Protein AF-A0A4Q9KTH9-F1 (afdb_monomer)

InterPro domains:
  IPR018965 Ubiquitin-activating enzyme E1, C-terminal [PF09358] (4-64)
  IPR038252 Ubiquitin-activating enzyme E1, C-terminal domain superfamily [G3DSA:3.10.290.60] (6-92)

Nearest PDB structures (foldseek):
  9b5c-assembly1_A  TM=8.255E-01  e=1.004E-04  Schizosaccharomyces pombe 972h-
  4ii3-assembly2_C  TM=8.147E-01  e=1.132E-04  Schizosaccharomyces pombe 972h-
  6zhu-assembly4_G  TM=8.070E-01  e=1.624E-04  Saccharomyces cerevisiae
  5tr4-assembly2_C  TM=8.031E-01  e=3.149E-04  Saccharomyces cerevisiae S288C
  5tr4-assembly1_A  TM=8.160E-01  e=3.772E-04  Saccharomyces cerevisiae S288C

Secondary structure (DSSP, 8-state):
--TT-EEEE-S-BHHHHHHHIIIII---EEEEEETTEEEEESSS--HHHHHHHTSBHHHH-SS--TTSEEEEEEEE---SS-PPPP--EEEEE--SS---EE-

Foldseek 3Di:
DDLPKAKEWAFDAQLVVQVCCCVVVVFGWAWKDFVVDTLDGDPDDDVSNVVRRGDTPVVVPPDQDDQQWTWMWIHTDDPDDPDGPHGHTYIHHNDPDTDIDID

Radius of gyration: 13.34 Å; Cα contacts (8 Å, |Δi|>4): 175; chains: 1; bounding box: 35×31×32 Å

pLDDT: mean 73.41, std 16.76, range [38.28, 93.62]

Structure (mmCIF, N/CA/C/O backbone):
data_AF-A0A4Q9KTH9-F1
#
_entry.id   AF-A0A4Q9KTH9-F1
#
loop_
_atom_site.group_PDB
_atom_site.id
_atom_site.type_symbol
_atom_site.label_atom_id
_atom_site.label_alt_id
_atom_site.label_comp_id
_atom_site.label_asym_id
_atom_site.label_entity_id
_atom_site.label_seq_id
_atom_site.pdbx_PDB_ins_code
_atom_site.Cartn_x
_atom_site.Cartn_y
_atom_site.Cartn_z
_atom_site.occupancy
_atom_site.B_iso_or_equiv
_atom_site.auth_seq_id
_atom_site.auth_comp_id
_atom_site.auth_asym_id
_atom_site.auth_atom_id
_atom_site.pdbx_PDB_model_num
ATOM 1 N N . PHE A 1 1 ? 1.460 -5.156 -19.069 1.00 59.47 1 PHE A N 1
ATOM 2 C CA . PHE A 1 1 ? 0.475 -4.682 -18.080 1.00 59.47 1 PHE A CA 1
ATOM 3 C C . PHE A 1 1 ? -0.514 -3.787 -18.818 1.00 59.47 1 PHE A C 1
ATOM 5 O O . PHE A 1 1 ? -0.068 -2.946 -19.586 1.00 59.47 1 PHE A O 1
ATOM 12 N N . THR A 1 2 ? -1.819 -4.024 -18.697 1.00 57.12 2 THR A N 1
ATOM 13 C CA . THR A 1 2 ? -2.876 -3.210 -19.331 1.00 57.12 2 THR A CA 1
ATOM 14 C C . THR A 1 2 ? -3.679 -2.478 -18.255 1.00 57.12 2 THR A C 1
ATOM 16 O O . THR A 1 2 ? -3.585 -2.842 -17.086 1.00 57.12 2 THR A O 1
ATOM 19 N N . LEU A 1 3 ? -4.502 -1.494 -18.639 1.00 60.44 3 LEU A N 1
ATOM 20 C CA . LEU A 1 3 ? -5.423 -0.789 -17.726 1.00 60.44 3 LEU A CA 1
ATOM 21 C C . LEU A 1 3 ? -6.369 -1.744 -16.965 1.00 60.44 3 LEU A C 1
ATOM 23 O O . LEU A 1 3 ? -6.893 -1.407 -15.911 1.00 60.44 3 LEU A O 1
ATOM 27 N N . TRP A 1 4 ? -6.591 -2.944 -17.501 1.00 64.69 4 TRP A N 1
ATOM 28 C CA . TRP A 1 4 ? -7.497 -3.940 -16.932 1.00 64.69 4 TRP A CA 1
ATOM 29 C C . TRP A 1 4 ? -6.836 -4.844 -15.893 1.00 64.69 4 TRP A C 1
ATOM 31 O O . TRP A 1 4 ? -7.538 -5.588 -15.207 1.00 64.69 4 TRP A O 1
ATOM 41 N N . ASN A 1 5 ? -5.506 -4.794 -15.770 1.00 71.06 5 ASN A N 1
ATOM 42 C CA . ASN A 1 5 ? -4.797 -5.612 -14.803 1.00 71.06 5 ASN A CA 1
ATOM 43 C C . ASN A 1 5 ? -4.859 -4.984 -13.415 1.00 71.06 5 ASN A C 1
ATOM 45 O O . ASN A 1 5 ? -4.626 -3.791 -13.240 1.00 71.06 5 ASN A O 1
ATOM 49 N N . SER A 1 6 ? -5.135 -5.813 -12.414 1.00 71.88 6 SER A N 1
ATOM 50 C CA . SER A 1 6 ? -5.178 -5.375 -11.018 1.00 71.88 6 SER A CA 1
ATOM 51 C C . SER A 1 6 ? -4.427 -6.349 -10.128 1.00 71.88 6 SER A C 1
ATOM 53 O O . SER A 1 6 ? -4.428 -7.560 -10.363 1.00 71.88 6 SER A O 1
ATOM 55 N N . PHE A 1 7 ? -3.792 -5.814 -9.088 1.00 77.56 7 PHE A N 1
ATOM 56 C CA . PHE A 1 7 ? -3.208 -6.641 -8.044 1.00 77.56 7 PHE A CA 1
ATOM 57 C C . PHE A 1 7 ? -4.212 -6.768 -6.910 1.00 77.56 7 PHE A C 1
ATOM 59 O O . PHE A 1 7 ? -4.752 -5.779 -6.416 1.00 77.56 7 PHE A O 1
ATOM 66 N N . VAL A 1 8 ? -4.459 -7.995 -6.479 1.00 78.12 8 VAL A N 1
ATOM 67 C CA . VAL A 1 8 ? -5.329 -8.270 -5.341 1.00 78.12 8 VAL A CA 1
ATOM 68 C C . VAL A 1 8 ? -4.465 -8.685 -4.168 1.00 78.12 8 VAL A C 1
ATOM 70 O O . VAL A 1 8 ? -3.686 -9.629 -4.287 1.00 78.12 8 VAL A O 1
ATOM 73 N N . PHE A 1 9 ? -4.631 -8.011 -3.035 1.00 78.75 9 PHE A N 1
ATOM 74 C CA . PHE A 1 9 ? -3.986 -8.371 -1.776 1.00 78.75 9 PHE A CA 1
ATOM 75 C C . PHE A 1 9 ? -5.056 -8.617 -0.709 1.00 78.75 9 PHE A C 1
ATOM 77 O O . PHE A 1 9 ? -6.145 -8.039 -0.737 1.00 78.75 9 PHE A O 1
ATOM 84 N N . GLY A 1 10 ? -4.740 -9.480 0.255 1.00 80.75 10 GLY A N 1
ATOM 85 C CA . GLY A 1 10 ? -5.442 -9.459 1.537 1.00 80.75 10 GLY A CA 1
ATOM 86 C C . GLY A 1 10 ? -5.064 -8.203 2.322 1.00 80.75 10 GLY A C 1
ATOM 87 O O . GLY A 1 10 ? -4.074 -7.548 2.000 1.00 80.75 10 GLY A O 1
ATOM 88 N N . ASP A 1 11 ? -5.835 -7.879 3.357 1.00 85.19 11 ASP A N 1
ATOM 89 C CA . ASP A 1 11 ? -5.480 -6.783 4.261 1.00 85.19 11 ASP A CA 1
ATOM 90 C C . ASP A 1 11 ? -4.078 -7.017 4.845 1.00 85.19 11 ASP A C 1
ATOM 92 O O . ASP A 1 11 ? -3.804 -8.053 5.458 1.00 85.19 11 ASP A O 1
ATOM 96 N N . CYS A 1 12 ? -3.169 -6.081 4.591 1.00 87.81 12 CYS A N 1
ATOM 97 C CA . CYS A 1 12 ? -1.765 -6.172 4.965 1.00 87.81 12 CYS A CA 1
ATOM 98 C C . CYS A 1 12 ? -1.232 -4.793 5.350 1.00 87.81 12 CYS A C 1
ATOM 100 O O . CYS A 1 12 ? -1.905 -3.778 5.162 1.00 87.81 12 CYS A O 1
ATOM 102 N N . LYS A 1 13 ? -0.020 -4.759 5.909 1.00 92.81 13 LYS A N 1
ATOM 103 C CA . LYS A 1 13 ? 0.658 -3.499 6.207 1.00 92.81 13 LYS A CA 1
ATOM 104 C C . LYS A 1 13 ? 1.057 -2.786 4.923 1.00 92.81 13 LYS A C 1
ATOM 106 O O . LYS A 1 13 ? 1.488 -3.430 3.966 1.00 92.81 13 LYS A O 1
ATOM 111 N N . LEU A 1 14 ? 1.008 -1.458 4.939 1.00 92.44 14 LEU A N 1
ATOM 112 C CA . LEU A 1 14 ? 1.469 -0.640 3.818 1.00 92.44 14 LEU A CA 1
ATOM 113 C C . LEU A 1 14 ? 2.918 -0.974 3.420 1.00 92.44 14 LEU A C 1
ATOM 115 O O . LEU A 1 14 ? 3.215 -1.100 2.233 1.00 92.44 14 LEU A O 1
ATOM 119 N N . SER A 1 15 ? 3.802 -1.217 4.393 1.00 93.62 15 SER A N 1
ATOM 120 C CA . SER A 1 15 ? 5.193 -1.607 4.136 1.00 93.62 15 SER A CA 1
ATOM 121 C C . SER A 1 15 ? 5.337 -2.929 3.371 1.00 93.62 15 SER A C 1
ATOM 123 O O . SER A 1 15 ? 6.274 -3.076 2.586 1.00 93.62 15 SER A O 1
ATOM 125 N N . GLU A 1 16 ? 4.408 -3.875 3.528 1.00 92.31 16 GLU A N 1
ATOM 126 C CA . GLU A 1 16 ? 4.442 -5.154 2.807 1.00 92.31 16 GLU A CA 1
ATOM 127 C C . GLU A 1 16 ? 4.128 -4.982 1.317 1.00 92.31 16 GLU A C 1
ATOM 129 O O . GLU A 1 16 ? 4.705 -5.684 0.487 1.00 92.31 16 GLU A O 1
ATOM 134 N N . ILE A 1 17 ? 3.286 -4.008 0.955 1.00 89.19 17 ILE A N 1
ATOM 135 C CA . ILE A 1 17 ? 3.020 -3.661 -0.449 1.00 89.19 17 ILE A CA 1
ATOM 136 C C . ILE A 1 17 ? 4.288 -3.100 -1.093 1.00 89.19 17 ILE A C 1
ATOM 138 O O . ILE A 1 17 ? 4.699 -3.570 -2.154 1.00 89.19 17 ILE A O 1
ATOM 142 N N . LEU A 1 18 ? 4.945 -2.142 -0.429 1.00 90.75 18 LEU A N 1
ATOM 143 C CA . LEU A 1 18 ? 6.182 -1.531 -0.932 1.00 90.75 18 LEU A CA 1
ATOM 144 C C . LEU A 1 18 ? 7.276 -2.594 -1.124 1.00 90.75 18 LEU A C 1
ATOM 146 O O . LEU A 1 18 ? 7.892 -2.678 -2.187 1.00 90.75 18 LEU A O 1
ATOM 150 N N . LYS A 1 19 ? 7.462 -3.472 -0.128 1.00 92.56 19 LYS A N 1
ATOM 151 C CA . LYS A 1 19 ? 8.405 -4.599 -0.210 1.00 92.56 19 LYS A CA 1
ATOM 152 C C . LYS A 1 19 ? 8.050 -5.573 -1.330 1.00 92.56 19 LYS A C 1
ATOM 154 O O . LYS A 1 19 ? 8.958 -6.088 -1.977 1.00 92.56 19 LYS A O 1
ATOM 159 N N . TYR A 1 20 ? 6.765 -5.853 -1.561 1.00 89.44 20 TYR A N 1
ATOM 160 C CA . TYR A 1 20 ? 6.334 -6.738 -2.643 1.00 89.44 20 TYR A CA 1
ATOM 161 C C . TYR A 1 20 ? 6.742 -6.184 -4.011 1.00 89.44 20 TYR A C 1
ATOM 163 O O . TYR A 1 20 ? 7.378 -6.908 -4.778 1.00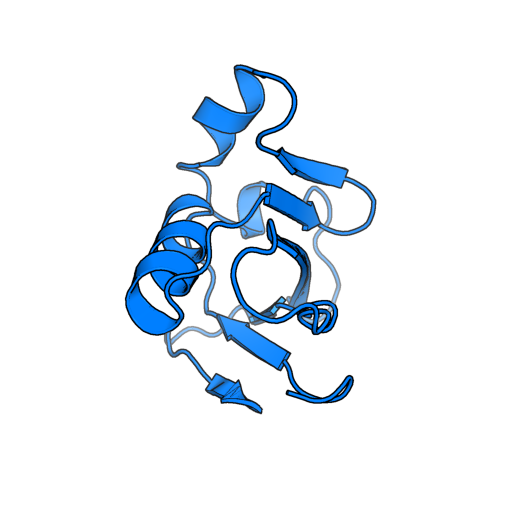 89.44 20 TYR A O 1
ATOM 171 N N . PHE A 1 21 ? 6.435 -4.916 -4.301 1.00 85.88 21 PHE A N 1
ATOM 172 C CA . PHE A 1 21 ? 6.798 -4.300 -5.582 1.00 85.88 21 PHE A CA 1
ATOM 173 C C . PHE A 1 21 ? 8.312 -4.232 -5.770 1.00 85.88 21 PHE A C 1
ATOM 175 O O . PHE A 1 21 ? 8.813 -4.618 -6.828 1.00 85.88 21 PHE A O 1
ATOM 182 N N . LYS A 1 22 ? 9.060 -3.896 -4.716 1.00 87.94 22 LYS A N 1
ATOM 183 C CA . LYS A 1 22 ? 10.521 -3.917 -4.787 1.00 87.94 22 LYS A CA 1
ATOM 184 C C . LYS A 1 22 ? 11.076 -5.322 -5.020 1.00 87.94 22 LYS A C 1
ATOM 186 O O . LYS A 1 22 ? 11.950 -5.507 -5.854 1.00 87.94 22 LYS A O 1
ATOM 191 N N . ARG A 1 23 ? 10.573 -6.337 -4.315 1.00 88.88 23 ARG A N 1
ATOM 192 C CA . ARG A 1 23 ? 11.110 -7.706 -4.395 1.00 88.88 23 A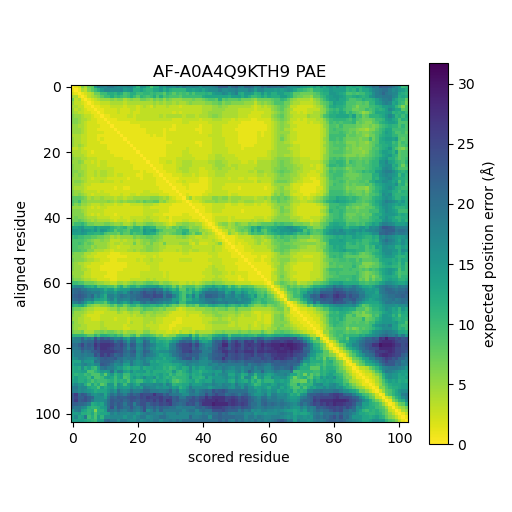RG A CA 1
ATOM 193 C C . ARG A 1 23 ? 10.730 -8.429 -5.684 1.00 88.88 23 ARG A C 1
ATOM 195 O O . ARG A 1 23 ? 11.550 -9.152 -6.232 1.00 88.88 23 ARG A O 1
ATOM 202 N N . VAL A 1 24 ? 9.473 -8.316 -6.108 1.00 85.50 24 VAL A N 1
ATOM 203 C CA . VAL A 1 24 ? 8.925 -9.108 -7.223 1.00 85.50 24 VAL A CA 1
ATOM 204 C C . VAL A 1 24 ? 9.107 -8.392 -8.555 1.00 85.50 24 VAL A C 1
ATOM 206 O O . VAL A 1 24 ? 9.338 -9.048 -9.564 1.00 85.50 24 VAL A O 1
ATOM 209 N N . TRP A 1 25 ? 9.031 -7.062 -8.549 1.00 81.25 25 TRP A N 1
ATOM 210 C CA . TRP A 1 25 ? 9.043 -6.251 -9.765 1.00 81.25 25 TRP A CA 1
ATOM 211 C C . TRP A 1 25 ?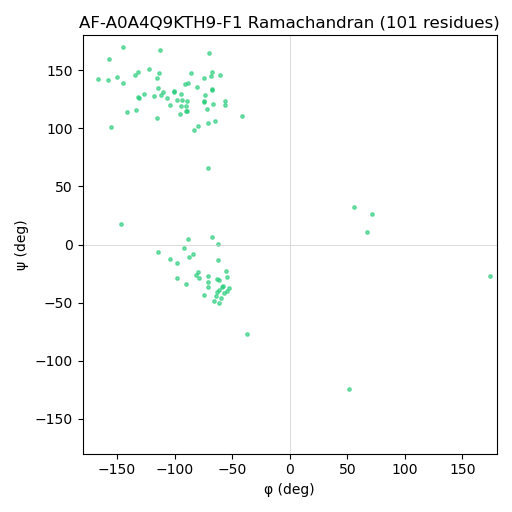 10.283 -5.361 -9.883 1.00 81.25 25 TRP A C 1
ATOM 213 O O . TRP A 1 25 ? 10.476 -4.749 -10.925 1.00 81.25 25 TRP A O 1
ATOM 223 N N . ASN A 1 26 ? 11.135 -5.302 -8.851 1.00 83.06 26 ASN A N 1
ATOM 224 C CA . ASN A 1 26 ? 12.274 -4.383 -8.770 1.00 83.06 26 ASN A CA 1
ATOM 225 C C . ASN A 1 26 ? 11.879 -2.905 -8.941 1.00 83.06 26 ASN A C 1
ATOM 227 O O . ASN A 1 26 ? 12.651 -2.104 -9.457 1.00 83.06 26 ASN A O 1
ATOM 231 N N . VAL A 1 27 ? 10.675 -2.545 -8.485 1.00 81.31 27 VAL A N 1
ATOM 232 C CA . VAL A 1 27 ? 10.131 -1.187 -8.595 1.00 81.31 27 VAL A CA 1
ATOM 233 C C . VAL A 1 27 ? 10.069 -0.528 -7.222 1.00 81.31 27 VAL A C 1
ATOM 235 O O . VAL A 1 27 ? 9.539 -1.111 -6.273 1.00 81.31 27 VAL A O 1
ATOM 238 N N . ASP A 1 28 ? 10.568 0.704 -7.134 1.00 84.19 28 ASP A N 1
ATOM 239 C CA . ASP A 1 28 ? 10.375 1.571 -5.974 1.00 84.19 28 ASP A CA 1
ATOM 240 C C . ASP A 1 28 ? 9.103 2.410 -6.147 1.00 84.19 28 ASP A C 1
ATOM 242 O O . ASP A 1 28 ? 8.951 3.194 -7.087 1.00 84.19 28 ASP A O 1
ATOM 246 N N . ILE A 1 29 ? 8.163 2.223 -5.223 1.00 86.50 29 ILE A N 1
ATOM 247 C CA . ILE A 1 29 ? 6.921 2.992 -5.172 1.00 86.50 29 ILE A CA 1
ATOM 248 C C . ILE A 1 29 ? 7.226 4.404 -4.663 1.00 86.50 29 ILE A C 1
ATOM 250 O O . ILE A 1 29 ? 7.849 4.569 -3.616 1.00 86.50 29 ILE A O 1
ATOM 254 N N . SER A 1 30 ? 6.762 5.418 -5.389 1.00 87.25 30 SER A N 1
ATOM 255 C CA . SER A 1 30 ? 6.951 6.835 -5.079 1.00 87.25 30 SER A CA 1
ATOM 256 C C . SER A 1 30 ? 5.748 7.444 -4.364 1.00 87.25 30 SER A C 1
ATOM 258 O O . SER A 1 30 ? 5.935 8.371 -3.576 1.00 87.25 30 SER A O 1
ATOM 260 N N . MET A 1 31 ? 4.534 6.928 -4.593 1.00 89.38 31 MET A N 1
ATOM 261 C CA . MET A 1 31 ? 3.314 7.379 -3.922 1.00 89.38 31 MET A CA 1
ATOM 262 C C . MET A 1 31 ? 2.287 6.252 -3.791 1.00 89.38 31 MET A C 1
ATOM 264 O O . MET A 1 31 ? 2.132 5.426 -4.686 1.00 89.38 31 MET A O 1
ATOM 268 N N . VAL A 1 32 ? 1.556 6.242 -2.676 1.00 89.56 32 VAL A N 1
ATOM 269 C CA . VAL A 1 32 ? 0.352 5.424 -2.500 1.00 89.56 32 VAL A CA 1
ATOM 270 C C . VAL A 1 32 ? -0.793 6.321 -2.062 1.00 89.56 32 VAL A C 1
ATOM 272 O O . VAL A 1 32 ? -0.675 7.074 -1.088 1.00 89.56 32 VAL A O 1
ATOM 275 N N . THR A 1 33 ? -1.916 6.201 -2.755 1.00 89.19 33 THR A N 1
ATOM 276 C CA . THR A 1 33 ? -3.170 6.868 -2.423 1.00 89.19 33 THR A CA 1
ATOM 277 C C . THR A 1 33 ? -4.234 5.841 -2.067 1.00 89.19 33 THR A C 1
ATOM 279 O O . THR A 1 33 ? -4.308 4.760 -2.645 1.00 89.19 33 THR A O 1
ATOM 282 N N . ILE A 1 34 ? -5.073 6.177 -1.094 1.00 87.31 34 ILE A N 1
ATOM 283 C CA . ILE A 1 34 ? -6.332 5.484 -0.831 1.00 87.31 34 ILE A CA 1
ATOM 284 C C . ILE A 1 34 ? -7.425 6.505 -1.110 1.00 87.31 34 ILE A C 1
ATOM 286 O O . ILE A 1 34 ? -7.575 7.473 -0.357 1.00 87.31 34 ILE A O 1
ATOM 290 N N . ARG A 1 35 ? -8.165 6.308 -2.207 1.00 81.56 35 ARG A N 1
ATOM 291 C CA . ARG A 1 35 ? -9.025 7.350 -2.795 1.00 81.56 35 ARG A CA 1
ATOM 292 C C . ARG A 1 35 ? -8.226 8.648 -3.005 1.00 81.56 35 ARG A C 1
ATOM 294 O O . ARG A 1 35 ? -7.151 8.620 -3.587 1.00 81.56 35 ARG A O 1
ATOM 301 N N . ASP A 1 36 ? -8.709 9.752 -2.442 1.00 82.88 36 ASP A N 1
ATOM 302 C CA . ASP A 1 36 ? -8.122 11.087 -2.535 1.00 82.88 36 ASP A CA 1
ATOM 303 C C . ASP A 1 36 ? -7.080 11.366 -1.431 1.00 82.88 36 ASP A C 1
ATOM 305 O O . ASP A 1 36 ? -6.597 12.488 -1.292 1.00 82.88 36 ASP A O 1
ATOM 309 N N . THR A 1 37 ? -6.750 10.374 -0.589 1.00 87.25 37 THR A N 1
ATOM 310 C CA . THR A 1 37 ? -5.794 10.540 0.519 1.00 87.25 37 THR A CA 1
ATOM 311 C C . THR A 1 37 ? -4.450 9.910 0.187 1.00 87.25 37 THR A C 1
ATOM 313 O O . THR A 1 37 ? -4.350 8.697 0.021 1.00 87.25 37 THR A O 1
ATOM 316 N N . VAL A 1 38 ? -3.389 10.718 0.178 1.00 89.00 38 VAL A N 1
ATOM 317 C CA . VAL A 1 38 ? -2.004 10.229 0.108 1.00 89.00 38 VAL A CA 1
ATOM 318 C C . VAL A 1 38 ? -1.628 9.592 1.445 1.00 89.00 38 VAL A C 1
ATOM 320 O O . VAL A 1 38 ? -1.587 10.273 2.472 1.00 89.00 38 VAL A O 1
ATOM 323 N N . VAL A 1 39 ? -1.341 8.290 1.433 1.00 91.06 39 VAL A N 1
ATOM 324 C CA . VAL A 1 39 ? -0.930 7.516 2.620 1.00 91.06 39 VAL A CA 1
ATOM 325 C C . VAL A 1 39 ? 0.567 7.218 2.645 1.00 91.06 39 VAL A C 1
ATOM 327 O O . VAL A 1 39 ? 1.097 6.817 3.677 1.00 91.06 39 VAL A O 1
ATOM 330 N N . PHE A 1 40 ? 1.261 7.447 1.533 1.00 91.94 40 PHE A N 1
ATOM 331 C CA . PHE A 1 40 ? 2.713 7.376 1.439 1.00 91.94 40 PHE A CA 1
ATOM 332 C C . PHE A 1 40 ? 3.195 8.196 0.249 1.00 91.94 40 PHE A C 1
ATOM 334 O O . PHE A 1 40 ? 2.561 8.153 -0.803 1.00 91.94 40 PHE A O 1
ATOM 341 N N . CYS A 1 41 ? 4.324 8.888 0.392 1.00 89.75 41 CYS A N 1
ATOM 342 C C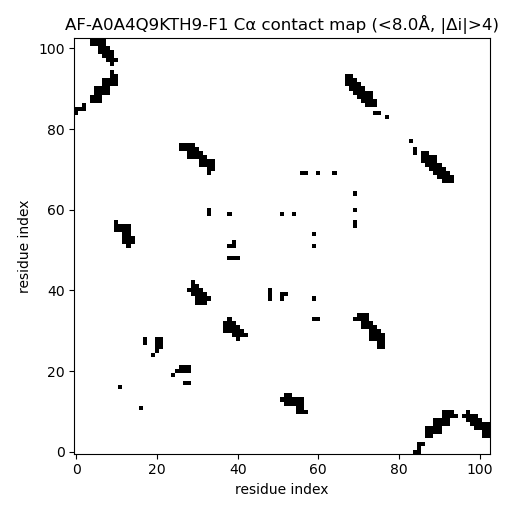A . CYS A 1 41 ? 5.095 9.377 -0.744 1.00 89.75 41 CYS A CA 1
ATOM 343 C C . CYS A 1 41 ? 6.565 9.625 -0.384 1.00 89.75 41 CYS A C 1
ATOM 345 O O . CYS A 1 41 ? 6.887 9.821 0.788 1.00 89.75 41 CYS A O 1
ATOM 347 N N . THR A 1 42 ? 7.442 9.657 -1.389 1.00 85.19 42 THR A N 1
ATOM 348 C CA . THR A 1 42 ? 8.899 9.815 -1.211 1.00 85.19 42 THR A CA 1
ATOM 349 C C . THR A 1 42 ? 9.416 11.243 -1.409 1.00 85.19 42 THR A C 1
ATOM 351 O O . THR A 1 42 ? 10.528 11.546 -0.989 1.00 85.19 42 THR A O 1
ATOM 354 N N . PHE A 1 43 ? 8.633 12.136 -2.021 1.00 80.69 43 PHE A N 1
ATOM 355 C CA . PHE A 1 43 ? 9.080 13.484 -2.406 1.00 80.69 43 PHE A CA 1
ATOM 356 C C . PHE A 1 43 ? 9.000 14.541 -1.286 1.00 80.69 43 PHE A C 1
ATOM 358 O O . PHE A 1 43 ? 9.525 15.639 -1.450 1.00 80.69 43 PHE A O 1
ATOM 365 N N . TYR A 1 44 ? 8.398 14.227 -0.135 1.00 77.38 44 TYR A N 1
ATOM 366 C CA . TYR A 1 44 ? 8.551 15.012 1.096 1.00 77.38 44 TYR A CA 1
ATOM 367 C C . TYR A 1 44 ? 8.543 14.091 2.321 1.00 77.38 44 TYR A C 1
ATOM 369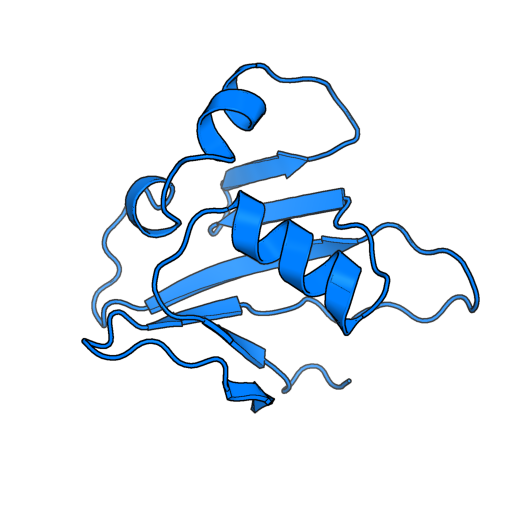 O O . TYR A 1 44 ? 7.744 13.155 2.390 1.00 77.38 44 TYR A O 1
ATOM 377 N N . ASP A 1 45 ? 9.419 14.354 3.299 1.00 71.38 45 ASP A N 1
ATOM 378 C CA . ASP A 1 45 ? 9.431 13.587 4.549 1.00 71.38 45 ASP A CA 1
ATOM 379 C C . ASP A 1 45 ? 8.236 14.015 5.409 1.00 71.38 45 ASP A C 1
ATOM 381 O O . ASP A 1 45 ? 8.048 15.193 5.719 1.00 71.38 45 ASP A O 1
ATOM 385 N N . ASN A 1 46 ? 7.391 13.055 5.769 1.00 79.44 46 ASN A N 1
ATOM 386 C CA . ASN A 1 46 ? 6.265 13.279 6.658 1.00 79.44 46 ASN A CA 1
ATOM 387 C C . ASN A 1 46 ? 6.254 12.174 7.704 1.00 79.44 46 ASN A C 1
ATOM 389 O O . ASN A 1 46 ? 6.035 11.004 7.382 1.00 79.44 46 ASN A O 1
ATOM 393 N N . GLU A 1 47 ? 6.447 12.543 8.970 1.00 85.12 47 GLU A N 1
ATOM 394 C CA . GLU A 1 47 ? 6.459 11.591 10.085 1.00 85.12 47 GLU A CA 1
ATOM 395 C C . GLU A 1 47 ? 5.189 10.731 10.138 1.00 85.12 47 GLU A C 1
ATOM 397 O O . GLU A 1 47 ? 5.242 9.566 10.538 1.00 85.12 47 GLU A O 1
ATOM 402 N N . ARG A 1 48 ? 4.053 11.248 9.644 1.00 82.31 48 ARG A N 1
ATOM 403 C CA . ARG A 1 48 ? 2.811 10.470 9.549 1.00 82.31 48 ARG A CA 1
ATOM 404 C C . ARG A 1 48 ? 2.979 9.219 8.686 1.00 82.31 48 ARG A C 1
ATOM 406 O O . ARG A 1 48 ? 2.416 8.186 9.024 1.00 82.31 48 ARG A O 1
ATOM 413 N N . PHE A 1 49 ? 3.766 9.287 7.610 1.00 86.25 49 PHE A N 1
ATOM 414 C CA . PHE A 1 49 ? 3.972 8.156 6.707 1.00 86.25 49 PHE A CA 1
ATOM 415 C C . PHE A 1 49 ? 4.812 7.072 7.360 1.00 86.25 49 PHE A C 1
ATOM 417 O O . PHE A 1 49 ? 4.482 5.901 7.214 1.00 86.25 49 PHE A O 1
ATOM 424 N N . LYS A 1 50 ? 5.812 7.445 8.170 1.00 84.50 50 LYS A N 1
ATOM 425 C CA . LYS A 1 50 ? 6.581 6.484 8.978 1.00 84.50 50 LYS A CA 1
ATOM 426 C C . LYS A 1 50 ? 5.649 5.680 9.891 1.00 84.50 50 LYS A C 1
ATOM 428 O O . LYS A 1 50 ? 5.751 4.459 9.948 1.00 84.50 50 LYS A O 1
ATOM 433 N N . ASN A 1 51 ? 4.665 6.345 10.499 1.00 87.62 51 ASN A N 1
ATOM 434 C CA . ASN A 1 51 ? 3.635 5.682 11.302 1.00 87.62 51 ASN A CA 1
ATOM 435 C C . ASN A 1 51 ? 2.636 4.862 10.469 1.00 87.62 51 ASN A C 1
ATOM 437 O O . ASN A 1 51 ? 2.042 3.924 10.991 1.00 87.62 51 ASN A O 1
ATOM 441 N N . TYR A 1 52 ? 2.407 5.207 9.201 1.00 92.12 52 TYR A N 1
ATOM 442 C CA . TYR A 1 52 ? 1.469 4.495 8.324 1.00 92.12 52 TYR 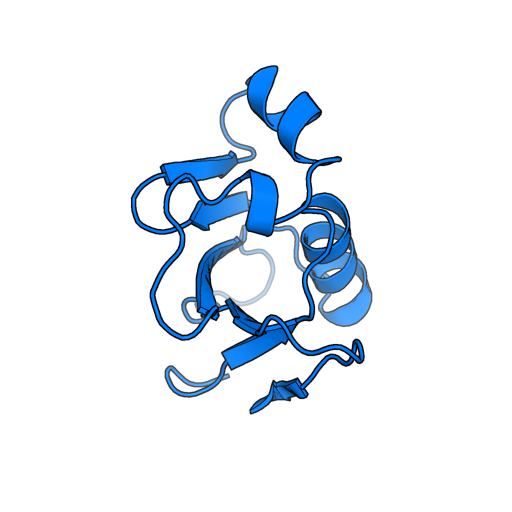A CA 1
ATOM 443 C C . TYR A 1 52 ? 2.061 3.233 7.706 1.00 92.12 52 TYR A C 1
ATOM 445 O O . TYR A 1 52 ? 1.309 2.302 7.433 1.00 92.12 52 TYR A O 1
ATOM 453 N N . LEU A 1 53 ? 3.384 3.160 7.541 1.00 92.12 53 LEU A N 1
ATOM 454 C CA . LEU A 1 53 ? 4.069 1.970 7.025 1.00 92.12 53 LEU A CA 1
ATOM 455 C C . LEU A 1 53 ? 3.704 0.699 7.802 1.00 92.12 53 LEU A C 1
ATOM 457 O O . LEU A 1 53 ? 3.539 -0.361 7.202 1.00 92.12 53 LEU A O 1
ATOM 461 N N . GLU A 1 54 ? 3.531 0.820 9.118 1.00 93.50 54 GLU A N 1
ATOM 462 C CA . GLU A 1 54 ? 3.211 -0.304 10.000 1.00 93.50 54 GLU A CA 1
ATOM 463 C C . GLU A 1 54 ? 1.710 -0.533 10.218 1.00 93.50 54 GLU A C 1
ATOM 465 O O . GLU A 1 54 ? 1.339 -1.513 10.867 1.00 93.50 54 GLU A O 1
ATOM 470 N N . LYS A 1 55 ? 0.851 0.323 9.655 1.00 92.94 55 LYS A N 1
ATOM 471 C CA . LYS A 1 55 ? -0.605 0.167 9.708 1.00 92.94 55 LYS A CA 1
ATOM 472 C C . LYS A 1 55 ? -1.109 -0.725 8.587 1.00 92.94 55 LYS A C 1
ATOM 474 O O . LYS A 1 55 ? -0.578 -0.714 7.474 1.00 92.94 55 LYS A O 1
ATOM 479 N N . PHE A 1 56 ? -2.174 -1.460 8.879 1.00 90.50 56 PHE A N 1
ATOM 480 C CA . PHE A 1 56 ? -2.940 -2.181 7.875 1.00 90.50 56 PHE A CA 1
ATOM 481 C C . PHE A 1 56 ? -3.661 -1.207 6.940 1.00 90.50 56 PHE A C 1
ATOM 483 O O . PHE A 1 56 ? -4.091 -0.126 7.347 1.00 90.50 56 PHE A O 1
ATOM 490 N N . ILE A 1 57 ? -3.845 -1.601 5.681 1.00 87.94 57 ILE A N 1
ATOM 491 C CA . ILE A 1 57 ? -4.580 -0.792 4.699 1.00 87.94 57 ILE A CA 1
ATOM 492 C C . ILE A 1 57 ? -6.007 -0.502 5.171 1.00 87.94 57 ILE A C 1
ATOM 494 O O . ILE A 1 57 ? -6.507 0.608 4.979 1.00 87.94 57 ILE A O 1
ATOM 498 N N . SER A 1 58 ? -6.643 -1.448 5.864 1.00 85.12 58 SER A N 1
ATOM 499 C CA . SER A 1 58 ? -7.953 -1.220 6.476 1.00 85.12 58 SER A CA 1
ATOM 500 C C . SER A 1 58 ? -7.970 -0.137 7.560 1.00 85.12 58 SER A C 1
ATOM 502 O O . SER A 1 58 ? -8.990 0.532 7.713 1.00 85.12 58 SER A O 1
ATOM 504 N N . GLU A 1 59 ? -6.863 0.080 8.275 1.00 88.12 59 GLU A N 1
ATOM 505 C CA . GLU A 1 59 ? -6.728 1.148 9.276 1.00 88.12 59 GLU A CA 1
ATOM 506 C C . GLU A 1 59 ? -6.461 2.51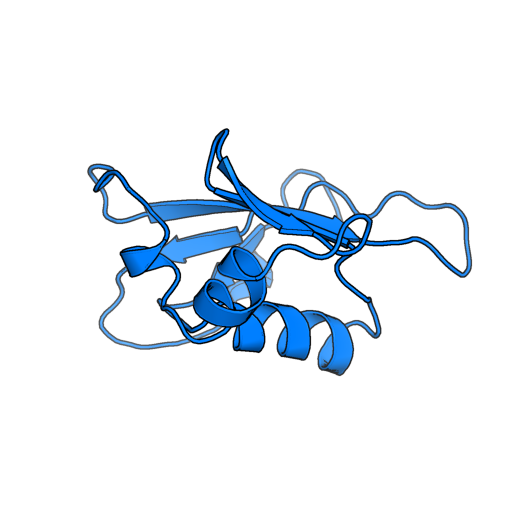2 8.633 1.00 88.12 59 GLU A C 1
ATOM 508 O O . GLU A 1 59 ? -6.811 3.548 9.198 1.00 88.12 59 GLU A O 1
ATOM 513 N N . LEU A 1 60 ? -5.826 2.515 7.460 1.00 88.12 60 LEU A N 1
ATOM 514 C CA . LEU A 1 60 ? -5.549 3.722 6.681 1.00 88.12 60 LEU A CA 1
ATOM 515 C C . LEU A 1 60 ? -6.774 4.198 5.890 1.00 88.12 60 LEU A C 1
ATOM 517 O O . LEU A 1 60 ? -6.886 5.380 5.569 1.00 88.12 60 LEU A O 1
ATOM 521 N N . SER A 1 61 ? -7.717 3.301 5.602 1.00 82.50 61 SER A N 1
ATOM 522 C CA . SER A 1 61 ? -8.978 3.648 4.954 1.00 82.50 61 SER A CA 1
ATOM 523 C C . SER A 1 61 ? -9.971 4.242 5.961 1.00 82.50 61 SER A C 1
ATOM 525 O O . SER A 1 61 ? -10.638 3.532 6.712 1.00 82.50 61 SER A O 1
ATOM 527 N N . CYS A 1 62 ? -10.124 5.569 5.949 1.00 65.38 62 CYS A N 1
ATOM 528 C CA . CYS A 1 62 ? -11.026 6.302 6.850 1.00 65.38 62 CYS A CA 1
ATOM 529 C C . CYS A 1 62 ? -12.522 5.949 6.696 1.00 65.38 62 CYS A C 1
ATOM 531 O O . CYS A 1 62 ? -13.331 6.334 7.540 1.00 65.38 62 CYS A O 1
ATOM 533 N N . LYS A 1 63 ? -12.929 5.252 5.625 1.00 63.72 63 LYS A N 1
ATOM 534 C CA . LYS A 1 63 ? -14.325 4.861 5.381 1.00 63.72 63 LYS A CA 1
ATOM 535 C C . LYS A 1 63 ? -14.407 3.381 5.030 1.00 63.72 63 LYS A C 1
ATOM 537 O O . LYS A 1 63 ? -13.804 2.938 4.057 1.00 63.72 63 LYS A O 1
ATOM 542 N N . LYS A 1 64 ? -15.240 2.639 5.766 1.00 57.56 64 LYS A N 1
ATOM 543 C CA . LYS A 1 64 ? -15.688 1.309 5.337 1.00 57.56 64 LYS A CA 1
ATOM 544 C C . LYS A 1 64 ? -16.522 1.476 4.066 1.00 57.56 64 LYS A C 1
ATOM 546 O O . LYS A 1 64 ? -17.642 1.972 4.137 1.00 57.56 64 LYS A O 1
ATOM 551 N N . GLU A 1 65 ? -15.972 1.111 2.914 1.00 56.16 65 GLU A N 1
ATOM 552 C CA . GLU A 1 65 ? -16.777 0.917 1.706 1.00 56.16 65 GLU A CA 1
ATOM 553 C C . GLU A 1 65 ? -17.562 -0.385 1.802 1.00 56.16 65 GLU A C 1
ATOM 555 O O . GLU A 1 65 ? -17.050 -1.367 2.342 1.00 56.16 65 GLU A O 1
ATOM 560 N N . GLY A 1 66 ? -18.792 -0.362 1.277 1.00 62.59 66 GLY A N 1
ATOM 561 C CA . GLY A 1 66 ? -19.798 -1.424 1.382 1.00 62.59 66 GLY A CA 1
ATOM 562 C C . GLY A 1 66 ? -19.229 -2.842 1.315 1.00 62.59 66 GLY A C 1
ATOM 563 O O . GLY A 1 66 ? -19.073 -3.479 2.354 1.00 62.59 66 GLY A O 1
ATOM 564 N N . ASP A 1 67 ? -18.874 -3.314 0.118 1.00 63.62 67 ASP A N 1
ATOM 565 C CA . ASP A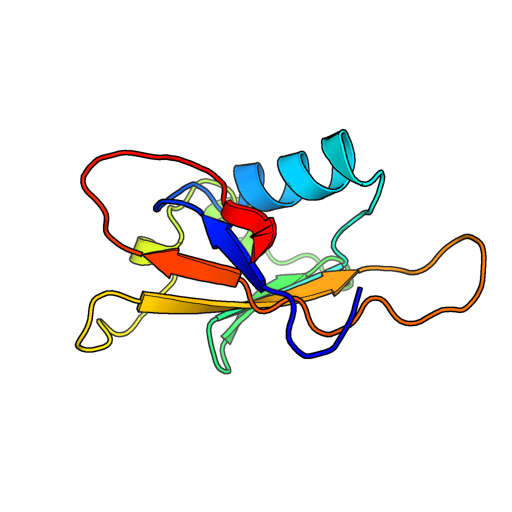 1 67 ? -18.482 -4.711 -0.154 1.00 63.62 67 ASP A CA 1
ATOM 566 C C . ASP A 1 67 ? -17.145 -5.145 0.488 1.00 63.62 67 ASP A C 1
ATOM 568 O O . ASP A 1 67 ? -16.650 -6.249 0.244 1.00 63.62 67 ASP A O 1
ATOM 572 N N . GLY A 1 68 ? -16.533 -4.289 1.316 1.00 69.19 68 GLY A N 1
ATOM 573 C CA . GLY A 1 68 ? -15.271 -4.570 1.995 1.00 69.19 68 GLY A CA 1
ATOM 574 C C . GLY A 1 68 ? -14.067 -4.566 1.057 1.00 69.19 68 GLY A C 1
ATOM 575 O O . GLY A 1 68 ? -13.086 -5.260 1.346 1.00 69.19 68 GLY A O 1
ATOM 576 N N . ILE A 1 69 ? -14.162 -3.822 -0.055 1.00 71.75 69 ILE A N 1
ATOM 577 C CA . ILE A 1 69 ? -13.066 -3.607 -1.000 1.00 71.75 69 ILE A CA 1
ATOM 578 C C . ILE A 1 69 ? -12.431 -2.238 -0.759 1.00 71.75 69 ILE A C 1
ATOM 580 O O . ILE A 1 69 ? -13.149 -1.250 -0.651 1.00 71.75 69 ILE A O 1
ATOM 584 N N . ILE A 1 70 ? -11.100 -2.178 -0.667 1.00 78.69 70 ILE A N 1
ATOM 585 C CA . ILE A 1 70 ? -10.348 -0.913 -0.627 1.00 78.69 70 ILE A CA 1
ATOM 586 C C . ILE A 1 70 ? -9.546 -0.805 -1.916 1.00 78.69 70 ILE A C 1
ATOM 588 O O . ILE A 1 70 ? -8.840 -1.745 -2.283 1.00 78.69 70 ILE A O 1
ATOM 592 N N . TYR A 1 71 ? -9.678 0.336 -2.586 1.00 81.19 71 TYR A N 1
ATOM 593 C CA . TYR A 1 71 ? -8.915 0.675 -3.777 1.00 81.19 71 TYR A CA 1
ATOM 594 C C . TYR A 1 71 ? -7.730 1.556 -3.399 1.00 81.19 71 TYR A C 1
ATOM 596 O O . TYR A 1 71 ? -7.920 2.621 -2.801 1.00 81.19 71 TYR A O 1
ATOM 604 N N . CYS A 1 72 ? -6.527 1.119 -3.768 1.00 82.75 72 CYS A N 1
ATOM 605 C CA . CYS A 1 72 ? -5.328 1.943 -3.657 1.00 82.75 72 CYS A CA 1
ATOM 606 C C . CYS A 1 72 ? -4.777 2.265 -5.044 1.00 82.75 72 CYS A C 1
ATOM 608 O O . CYS A 1 72 ? -4.665 1.363 -5.877 1.00 82.75 72 CYS A O 1
ATOM 610 N N . GLY A 1 73 ? -4.422 3.531 -5.247 1.00 84.25 73 GLY A N 1
ATOM 611 C CA . GLY A 1 73 ? -3.588 3.977 -6.353 1.00 84.25 73 GLY A CA 1
ATOM 612 C C . GLY A 1 73 ? -2.125 3.894 -5.939 1.00 84.25 73 GLY A C 1
ATOM 613 O O . GLY A 1 73 ? -1.772 4.201 -4.797 1.00 84.25 73 GLY A O 1
ATOM 614 N N . VAL A 1 74 ? -1.273 3.434 -6.846 1.00 83.12 74 VAL A N 1
ATOM 615 C CA . VAL A 1 74 ? 0.163 3.307 -6.605 1.00 83.12 74 VAL A CA 1
ATOM 616 C C . VAL A 1 74 ? 0.903 3.926 -7.779 1.00 83.12 74 VAL A C 1
ATOM 618 O O . VAL A 1 74 ? 0.668 3.555 -8.928 1.00 83.12 74 VAL A O 1
ATOM 621 N N . GLU A 1 75 ? 1.814 4.840 -7.471 1.00 83.69 75 GLU A N 1
ATOM 622 C CA . GLU A 1 75 ? 2.743 5.439 -8.422 1.00 83.69 75 GLU A CA 1
ATOM 623 C C . GLU A 1 75 ? 4.165 5.001 -8.083 1.00 83.69 75 GLU A C 1
ATOM 625 O O . GLU A 1 75 ? 4.511 4.808 -6.916 1.00 83.69 75 GLU A O 1
ATOM 630 N N . CYS A 1 76 ? 5.007 4.853 -9.097 1.00 77.88 76 CYS A N 1
ATOM 631 C CA . CYS A 1 76 ? 6.401 4.464 -8.939 1.00 77.88 76 CYS A CA 1
ATOM 632 C C . CYS A 1 76 ? 7.327 5.373 -9.739 1.00 77.88 76 CYS A C 1
ATOM 634 O O . CYS A 1 76 ? 6.960 5.866 -10.806 1.00 77.88 76 CYS A O 1
ATOM 636 N N . SER A 1 77 ? 8.543 5.577 -9.233 1.00 65.44 77 SER A N 1
ATOM 637 C CA . SER A 1 77 ? 9.585 6.303 -9.959 1.00 65.44 77 SER A CA 1
ATOM 638 C C . SER A 1 77 ? 10.141 5.426 -11.079 1.00 65.44 77 SER A C 1
ATOM 640 O O . SER A 1 77 ? 10.606 4.315 -10.828 1.00 65.44 77 SER A O 1
ATOM 642 N N . PHE A 1 78 ? 10.083 5.926 -12.311 1.00 59.91 78 PHE A N 1
ATOM 643 C CA . PHE A 1 78 ? 10.683 5.289 -13.479 1.00 59.91 78 PHE A CA 1
ATOM 644 C C . PHE A 1 78 ? 12.205 5.309 -13.394 1.00 59.91 78 PHE A C 1
ATOM 646 O O . PHE A 1 78 ? 12.782 6.373 -13.195 1.00 59.91 78 PHE A O 1
ATOM 653 N N . ASP A 1 79 ? 12.837 4.168 -13.657 1.00 51.81 79 ASP A N 1
ATOM 654 C CA . ASP A 1 79 ? 14.165 4.140 -14.264 1.00 51.81 79 ASP A CA 1
ATOM 655 C C . ASP A 1 79 ? 14.344 2.798 -14.992 1.00 51.81 79 ASP A C 1
ATOM 657 O O . ASP A 1 79 ? 14.483 1.762 -14.344 1.00 51.81 79 ASP A O 1
ATOM 661 N N . ILE A 1 80 ? 14.188 2.804 -16.327 1.00 43.25 80 ILE A N 1
ATOM 662 C CA . ILE A 1 80 ? 15.066 2.112 -17.300 1.00 43.25 80 ILE A CA 1
ATOM 663 C C . ILE A 1 80 ? 14.559 2.175 -18.757 1.00 43.25 80 ILE A C 1
ATOM 665 O O . ILE A 1 80 ? 15.409 2.211 -19.629 1.00 43.25 80 ILE A O 1
ATOM 669 N N . ASP A 1 81 ? 13.258 2.308 -19.072 1.00 51.84 81 ASP A N 1
ATOM 670 C CA . ASP A 1 81 ? 12.816 2.260 -20.496 1.00 51.84 81 ASP A CA 1
ATOM 671 C C . ASP A 1 81 ? 11.603 3.144 -20.885 1.00 51.84 81 ASP A C 1
ATOM 673 O O . ASP A 1 81 ? 10.979 2.940 -21.924 1.00 51.84 81 ASP A O 1
ATOM 677 N N . GLY A 1 82 ? 11.235 4.153 -20.087 1.00 46.50 82 GLY A N 1
ATOM 678 C CA . GLY A 1 82 ? 10.265 5.183 -20.516 1.00 46.50 82 GLY A CA 1
ATOM 679 C C . GLY A 1 82 ? 8.809 4.726 -20.734 1.00 46.50 82 GLY A C 1
ATOM 680 O O . GLY A 1 82 ? 8.001 5.497 -21.251 1.00 46.50 82 GLY A O 1
ATOM 681 N N . TYR A 1 83 ? 8.441 3.505 -20.333 1.00 48.12 83 TYR A N 1
ATOM 682 C CA . TYR A 1 83 ? 7.054 3.031 -20.362 1.00 48.12 83 TYR A CA 1
ATOM 683 C C . TYR A 1 83 ? 6.362 3.257 -19.024 1.00 48.12 83 TYR A C 1
ATOM 685 O O . TYR A 1 83 ? 6.816 2.746 -18.004 1.00 48.12 83 TYR A O 1
ATOM 693 N N . ASN A 1 84 ? 5.223 3.956 -19.056 1.00 53.25 84 ASN A N 1
ATOM 694 C CA . ASN A 1 84 ? 4.361 4.162 -17.897 1.00 53.25 84 ASN A CA 1
ATOM 695 C C . ASN A 1 84 ? 3.940 2.817 -17.278 1.00 53.25 84 ASN A C 1
ATOM 697 O O . ASN A 1 84 ? 3.330 1.991 -17.961 1.00 53.25 84 ASN A O 1
ATOM 701 N N . PHE A 1 85 ? 4.216 2.600 -15.987 1.00 49.72 85 PHE A N 1
ATOM 702 C CA . PHE A 1 85 ? 3.542 1.544 -15.240 1.00 49.72 85 PHE A CA 1
ATOM 703 C C . PHE A 1 85 ? 2.079 1.994 -15.160 1.00 49.72 85 PHE A C 1
ATOM 705 O O . PHE A 1 85 ? 1.832 3.118 -14.714 1.00 49.72 85 PHE A O 1
ATOM 712 N N . PRO A 1 86 ? 1.112 1.219 -15.677 1.00 51.03 86 PRO A N 1
ATOM 713 C CA . PRO A 1 86 ? -0.278 1.632 -15.598 1.00 51.03 86 PRO A CA 1
ATOM 714 C C . PRO A 1 86 ? -0.658 1.776 -14.132 1.00 51.03 86 PRO A C 1
ATOM 716 O O . PRO A 1 86 ? -0.154 1.027 -13.294 1.00 51.03 86 PRO A O 1
ATOM 719 N N . GLU A 1 87 ? -1.536 2.738 -13.857 1.00 49.12 87 GLU A N 1
ATOM 720 C CA . GLU A 1 87 ? -2.141 2.946 -12.548 1.00 49.12 87 GLU A CA 1
ATOM 721 C C . GLU A 1 87 ? -2.508 1.591 -11.945 1.00 49.12 87 GLU A C 1
ATOM 723 O O . GLU A 1 87 ? -3.352 0.850 -12.460 1.00 49.12 87 GLU A O 1
ATOM 728 N N . VAL A 1 88 ? -1.782 1.217 -10.896 1.00 50.69 88 VAL A N 1
ATOM 729 C CA . VAL A 1 88 ? -1.953 -0.098 -10.312 1.00 50.69 88 VAL A CA 1
ATOM 730 C C . VAL A 1 88 ? -3.128 -0.023 -9.369 1.00 50.69 88 VAL A C 1
ATOM 732 O O . VAL A 1 88 ? -2.991 0.401 -8.224 1.00 50.69 88 VAL A O 1
ATOM 735 N N . LEU A 1 89 ? -4.282 -0.471 -9.852 1.00 51.00 89 LEU A N 1
ATOM 736 C CA . LEU A 1 89 ? -5.439 -0.645 -8.999 1.00 51.00 89 LEU A CA 1
ATOM 737 C C . LEU A 1 89 ? -5.183 -1.832 -8.075 1.00 51.00 89 LEU A C 1
ATOM 739 O O . LEU A 1 89 ? -5.254 -2.997 -8.487 1.00 51.00 89 LEU A O 1
ATOM 743 N N . VAL A 1 90 ? -4.890 -1.532 -6.815 1.00 55.75 90 VAL A N 1
ATOM 744 C CA . VAL A 1 90 ? -4.790 -2.562 -5.793 1.00 55.75 90 VAL A CA 1
ATOM 745 C C . VAL A 1 90 ? -6.160 -2.759 -5.162 1.00 55.75 90 VAL A C 1
ATOM 747 O O . VAL A 1 90 ? -6.686 -1.848 -4.525 1.00 55.75 90 VAL A O 1
ATOM 750 N N . LYS A 1 91 ? -6.747 -3.945 -5.343 1.00 54.44 91 LYS A N 1
ATOM 751 C CA . LYS A 1 91 ? -8.010 -4.329 -4.703 1.00 54.44 91 LYS A CA 1
ATOM 752 C C . LYS A 1 91 ? -7.706 -5.102 -3.429 1.00 54.44 91 LYS A C 1
ATOM 754 O O . LYS A 1 91 ? -7.237 -6.238 -3.483 1.00 54.44 91 LYS A O 1
ATOM 759 N N . PHE A 1 92 ? -8.025 -4.521 -2.283 1.00 57.09 92 PHE A N 1
ATOM 760 C CA . PHE A 1 92 ? -8.020 -5.248 -1.019 1.00 57.09 92 PHE A CA 1
ATOM 761 C C . PHE A 1 92 ? -9.379 -5.860 -0.812 1.00 57.09 92 PHE A C 1
ATOM 763 O O . PHE A 1 92 ? -10.330 -5.116 -0.639 1.00 57.09 92 PHE A O 1
ATOM 770 N N . ARG A 1 93 ? -9.493 -7.185 -0.799 1.00 49.50 93 ARG A N 1
ATOM 771 C CA . ARG A 1 93 ? -10.734 -7.836 -0.375 1.00 49.50 93 ARG A CA 1
ATOM 772 C C . ARG A 1 93 ? -10.549 -8.313 1.052 1.00 49.50 93 ARG A C 1
ATOM 774 O O . ARG A 1 93 ? -9.556 -8.970 1.364 1.00 49.50 93 ARG A O 1
ATOM 781 N N . ARG A 1 94 ? -11.517 -8.030 1.922 1.00 46.94 94 ARG A N 1
ATOM 782 C CA . ARG A 1 94 ? -11.566 -8.609 3.269 1.00 46.94 94 ARG A CA 1
ATOM 783 C C . ARG A 1 94 ? -11.926 -10.103 3.194 1.00 46.94 94 ARG A C 1
ATOM 785 O O . ARG A 1 94 ? -13.001 -10.511 3.614 1.00 46.94 94 ARG A O 1
ATOM 792 N N . GLU A 1 95 ? -11.059 -10.931 2.615 1.00 42.62 95 GLU A N 1
ATOM 793 C CA . GLU A 1 95 ? -11.211 -12.389 2.618 1.00 42.62 95 GLU A CA 1
ATOM 794 C C . GLU A 1 95 ? -10.497 -13.001 3.828 1.00 42.62 95 GLU A C 1
ATOM 796 O O . GLU A 1 95 ? -9.371 -12.646 4.165 1.00 42.62 95 GLU A O 1
ATOM 801 N N . ARG A 1 96 ? -11.146 -13.980 4.472 1.00 43.03 96 ARG A N 1
ATOM 802 C CA . ARG A 1 96 ? -10.610 -14.750 5.613 1.00 43.03 96 ARG A CA 1
ATOM 803 C C . ARG A 1 96 ? -9.347 -15.573 5.285 1.00 43.03 96 ARG A C 1
ATOM 805 O O . ARG A 1 96 ? -8.856 -16.274 6.165 1.00 43.03 96 ARG A O 1
ATOM 812 N N . LYS A 1 97 ? -8.833 -15.544 4.050 1.00 41.72 97 LYS A N 1
ATOM 813 C CA . LYS A 1 97 ? -7.650 -16.299 3.615 1.00 41.72 97 LYS A CA 1
ATOM 814 C C . LYS A 1 97 ? -6.811 -15.448 2.662 1.00 41.72 97 LYS A C 1
ATOM 816 O O . LYS A 1 97 ? -7.263 -15.108 1.576 1.00 41.72 97 LYS A O 1
ATOM 821 N N . GLY A 1 98 ? -5.606 -15.098 3.106 1.00 38.28 98 GLY A N 1
ATOM 822 C CA . GLY A 1 98 ? -4.656 -14.287 2.352 1.00 38.28 98 GLY A CA 1
ATOM 823 C C . GLY A 1 98 ? -4.129 -15.013 1.117 1.00 38.28 98 GLY A C 1
ATOM 824 O O . GLY A 1 98 ? -3.741 -16.178 1.178 1.00 38.28 98 GLY A O 1
ATOM 825 N N . GLY A 1 99 ? -4.105 -14.302 -0.002 1.00 45.81 99 GLY A N 1
ATOM 826 C CA . GLY A 1 99 ? -3.482 -14.733 -1.244 1.00 45.81 99 GLY A CA 1
ATOM 827 C C . GLY A 1 99 ? -3.365 -13.545 -2.189 1.00 45.81 99 GLY A C 1
ATOM 828 O O . GLY A 1 99 ? -4.248 -12.690 -2.212 1.00 45.81 99 GLY A O 1
ATOM 829 N N . ILE A 1 100 ? -2.266 -13.484 -2.938 1.00 47.78 100 ILE A N 1
ATOM 830 C CA . ILE A 1 100 ? -2.074 -12.488 -3.993 1.00 47.78 100 ILE A CA 1
ATOM 831 C C . ILE A 1 100 ? -2.635 -13.082 -5.284 1.00 47.78 100 ILE A C 1
ATOM 833 O O . ILE A 1 100 ? -2.218 -14.169 -5.686 1.00 47.78 100 ILE A O 1
ATOM 837 N N . ARG A 1 101 ? -3.589 -12.399 -5.924 1.00 49.47 101 ARG A N 1
ATOM 838 C CA . ARG A 1 101 ? -4.089 -12.772 -7.258 1.00 49.47 101 ARG A CA 1
ATOM 839 C C . ARG A 1 101 ? -3.800 -11.639 -8.232 1.00 49.47 101 ARG A C 1
ATOM 841 O O . ARG A 1 101 ? -4.144 -10.493 -7.961 1.00 49.47 101 ARG A O 1
ATOM 848 N N . ILE A 1 102 ? -3.166 -11.980 -9.346 1.00 48.06 102 ILE A N 1
ATOM 849 C CA . ILE A 1 102 ? -3.023 -11.100 -10.505 1.00 48.06 102 ILE A CA 1
ATOM 850 C C . ILE A 1 102 ? -4.188 -11.461 -11.430 1.00 48.06 102 ILE A C 1
ATOM 852 O O . ILE A 1 102 ? -4.315 -12.632 -11.797 1.00 48.06 102 ILE A O 1
ATOM 856 N N . LEU A 1 103 ? -5.062 -10.496 -11.719 1.00 48.38 103 LEU A N 1
ATOM 857 C CA . LEU A 1 103 ? -6.149 -10.628 -12.697 1.00 48.38 103 LEU A CA 1
ATOM 858 C C . LEU A 1 103 ? -5.805 -9.840 -13.964 1.00 48.38 103 LEU A C 1
ATOM 860 O O . LEU A 1 103 ? -5.214 -8.738 -13.841 1.00 48.38 103 LEU A O 1
#

Solvent-accessible surface area (backbone atoms only — not comparable to full-atom values): 6139 Å² total; per-residue (Å²): 138,54,88,83,40,33,45,31,39,36,79,43,36,45,45,57,54,50,50,44,39,35,72,77,68,70,38,56,68,36,33,33,24,50,74,96,42,78,58,37,56,70,91,58,96,50,74,68,35,66,62,37,34,77,31,38,50,69,75,71,44,90,61,89,45,88,93,42,56,47,60,31,46,47,41,61,65,89,86,89,79,93,70,82,78,60,71,38,43,32,42,28,43,81,56,101,67,78,58,78,44,82,85

Sequence (103 aa):
FTLWNSFVFGDCKLSEILKYFKRVWNVDISMVTIRDTVVFCTFYDNERFKNYLEKFISELSCKKEGDGIIYCGVECSFDIDGYNFPEVLVKFRRERKGGIRIL

Organ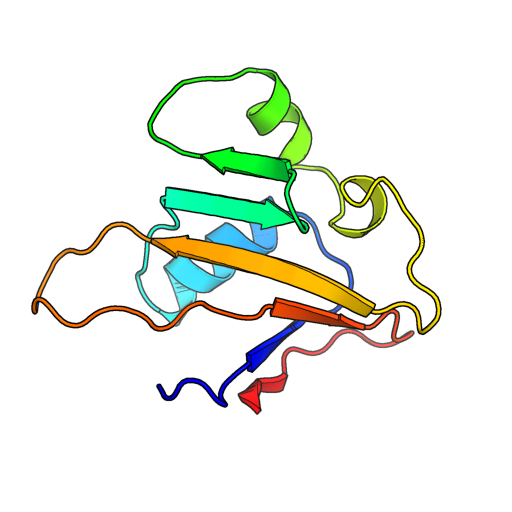ism: NCBI:txid148818

Mean predicted aligned error: 9.18 Å